Protein AF-A0A2W4KCZ9-F1 (afdb_monomer)

Mean predicted aligned error: 3.63 Å

pLDDT: mean 93.66, std 4.85, range [69.5, 98.25]

Solvent-accessible surface area (backbone atoms only — not comparable to full-atom values): 5440 Å² total; per-residue (Å²): 131,86,88,77,53,75,66,57,52,53,49,54,54,51,53,52,42,45,76,68,72,26,44,80,48,78,69,64,65,50,62,38,57,90,90,46,93,49,77,41,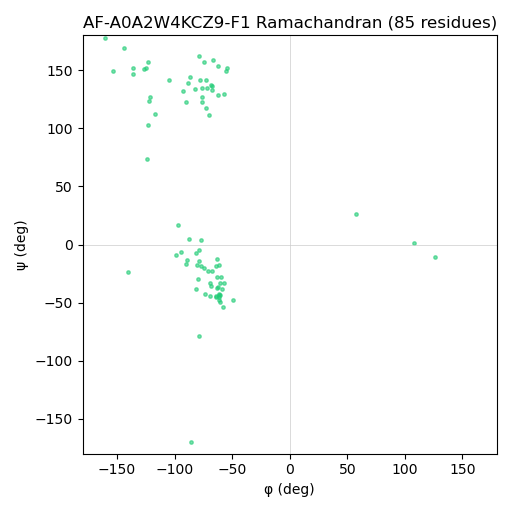23,63,49,72,57,62,91,41,47,66,38,78,74,69,44,87,58,91,86,58,97,44,68,44,70,80,44,59,26,41,36,76,87,39,52,88,55,45,83,58,98,81,48,56,42,65,86

Secondary structure (DSSP, 8-state):
-----HHHHHHHHHHHHHHTTPEEPPPPPSBPPTT-SSSB--STTGGGHHHHTTPPPSS-SSEE-----B-GGGGGGTTSSS--SB-

Radius of gyration: 15.19 Å; Cα contacts (8 Å, |Δi|>4): 93; chains: 1; bounding box: 40×16×43 Å

Foldseek 3Di:
DDDDDPVRVVVVVVVVLVVVVAAEDDADDQQADPPDPDRGAADPCRVVVVVVVPDPDPPDPGHDYDYWYADPVQVVVPPDPDDDRID

Nearest PDB structures (foldseek):
  3hxx-assembly1_A  TM=9.443E-01  e=8.635E-04  Escherichia coli K-12
  3hy1-assembly2_B  TM=9.435E-01  e=9.870E-04  Escherichia coli K-12
  1riq-assembly1_A  TM=9.181E-01  e=7.554E-04  Aquifex aeolicus
  3hy0-assembly1_A  TM=9.431E-01  e=3.516E-03  Escherichia coli K-12
  3htz-assembly1_A  TM=8.723E-01  e=1.802E-03  Aquifex aeolicus

Sequence (87 aa):
MQSLTSQEIRQRRSDFWTSKAHAHLPEASLIADKESTALFNVAGMQPLIPYLAGKPHPLENQLFNIQKCVRTVDIDEVGDSSHLTFF

Structure (mmCIF, N/CA/C/O backbone):
data_AF-A0A2W4KCZ9-F1
#
_entry.id   AF-A0A2W4KCZ9-F1
#
loop_
_atom_site.group_PDB
_atom_site.id
_atom_site.type_symbol
_atom_site.label_atom_id
_atom_site.label_alt_id
_atom_site.label_comp_id
_atom_site.label_asym_id
_atom_site.label_entity_id
_atom_site.label_seq_id
_atom_site.pdbx_PDB_ins_code
_atom_site.Cartn_x
_atom_site.Cartn_y
_atom_site.Cartn_z
_atom_site.occupancy
_atom_site.B_iso_or_equiv
_atom_site.auth_seq_id
_atom_site.auth_comp_id
_atom_site.auth_asym_id
_atom_site.auth_atom_id
_atom_site.pdbx_PDB_model_num
ATOM 1 N N . MET A 1 1 ? -9.424 -6.177 24.660 1.00 69.50 1 MET A N 1
ATOM 2 C CA . MET A 1 1 ? -8.325 -5.638 23.825 1.00 69.50 1 MET A CA 1
ATOM 3 C C . MET A 1 1 ? -8.509 -4.135 23.722 1.00 69.50 1 MET A C 1
ATOM 5 O O . MET A 1 1 ? -9.652 -3.705 23.647 1.00 69.50 1 MET A O 1
ATOM 9 N N . GLN A 1 2 ? -7.435 -3.345 23.770 1.00 83.06 2 GLN A N 1
ATOM 10 C CA . GLN A 1 2 ? -7.530 -1.913 23.464 1.00 83.06 2 GLN A CA 1
ATOM 11 C C . GLN A 1 2 ? -7.852 -1.731 21.978 1.00 83.06 2 GLN A C 1
ATOM 13 O O . GLN A 1 2 ? -7.268 -2.416 21.138 1.00 83.06 2 GLN A O 1
ATOM 18 N N . SER A 1 3 ? -8.780 -0.826 21.672 1.00 91.62 3 SER A N 1
ATOM 19 C CA . SER A 1 3 ? -9.037 -0.395 20.299 1.00 91.62 3 SER A CA 1
ATOM 20 C C . SER A 1 3 ? -7.875 0.472 19.825 1.00 91.62 3 SER A C 1
ATOM 22 O O . SER A 1 3 ? -7.446 1.356 20.562 1.00 91.62 3 SER A O 1
ATOM 24 N N . LEU A 1 4 ? -7.384 0.225 18.612 1.00 95.75 4 LEU A N 1
ATOM 25 C CA . LEU A 1 4 ? -6.364 1.048 17.964 1.00 95.75 4 LEU A CA 1
ATO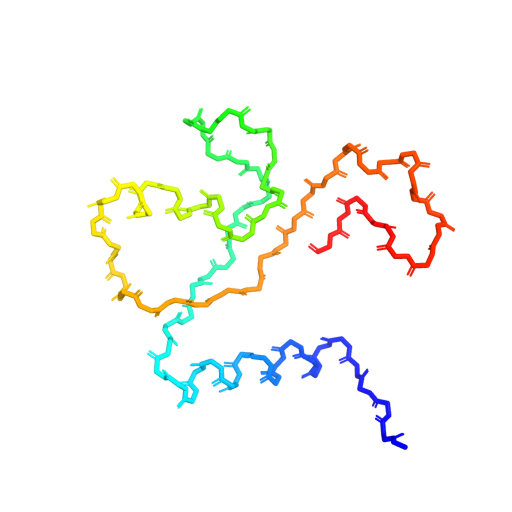M 26 C C . LEU A 1 4 ? -7.010 1.901 16.880 1.00 95.75 4 LEU A C 1
ATOM 28 O O . LEU A 1 4 ? -7.884 1.438 16.148 1.00 95.75 4 LEU A O 1
ATOM 32 N N . THR A 1 5 ? -6.550 3.134 16.753 1.00 97.44 5 THR A N 1
ATOM 33 C CA . THR A 1 5 ? -6.883 4.013 15.636 1.00 97.44 5 THR A CA 1
ATOM 34 C C . THR A 1 5 ? -6.132 3.594 14.371 1.00 97.44 5 THR A C 1
ATOM 36 O O . THR A 1 5 ? -5.051 2.999 14.414 1.00 97.44 5 THR A O 1
ATOM 39 N N . SER A 1 6 ? -6.664 3.967 13.206 1.00 95.19 6 SER A N 1
ATOM 40 C CA . SER A 1 6 ? -6.016 3.725 11.910 1.00 95.19 6 SER A CA 1
ATOM 41 C C . SER A 1 6 ? -4.608 4.331 11.825 1.00 95.19 6 SER A C 1
ATOM 43 O O . SER A 1 6 ? -3.729 3.759 11.184 1.00 95.19 6 SER A O 1
ATOM 45 N N . GLN A 1 7 ? -4.375 5.471 12.485 1.00 96.75 7 GLN A N 1
ATOM 46 C CA . GLN A 1 7 ? -3.060 6.114 12.543 1.00 96.75 7 GLN A CA 1
ATOM 47 C C . GLN A 1 7 ? -2.072 5.294 13.380 1.00 96.75 7 GLN A C 1
ATOM 49 O O . GLN A 1 7 ? -0.954 5.051 12.931 1.00 96.75 7 GLN A O 1
ATOM 54 N N . GLU A 1 8 ? -2.494 4.784 14.540 1.00 97.62 8 GLU A N 1
ATOM 55 C CA . GLU A 1 8 ? -1.653 3.920 15.378 1.00 97.62 8 GLU A CA 1
ATOM 56 C C . GLU A 1 8 ? -1.296 2.609 14.673 1.00 97.62 8 GLU A C 1
ATOM 58 O O . GLU A 1 8 ? -0.165 2.140 14.785 1.00 97.62 8 GLU A O 1
ATOM 63 N N . ILE A 1 9 ? -2.223 2.022 13.909 1.00 96.81 9 ILE A N 1
ATOM 64 C CA . ILE A 1 9 ? -1.950 0.807 13.127 1.00 96.81 9 ILE A CA 1
ATOM 65 C C . ILE A 1 9 ? -0.888 1.082 12.053 1.00 96.81 9 ILE A C 1
ATOM 67 O O . ILE A 1 9 ? 0.055 0.300 11.909 1.00 96.81 9 ILE A O 1
ATOM 71 N N . ARG A 1 10 ? -1.001 2.203 11.324 1.00 96.38 10 ARG A N 1
ATOM 72 C CA . ARG A 1 10 ? 0.003 2.614 10.326 1.00 96.38 10 ARG A CA 1
ATOM 73 C C . ARG A 1 10 ? 1.367 2.844 10.968 1.00 96.38 10 ARG A C 1
ATOM 75 O O . ARG A 1 10 ? 2.358 2.330 10.454 1.00 96.38 10 ARG A O 1
ATOM 82 N N . GLN A 1 11 ? 1.405 3.538 12.105 1.00 97.00 11 GLN A N 1
ATOM 83 C CA . GLN A 1 11 ? 2.646 3.789 12.832 1.00 97.00 11 GLN A CA 1
ATOM 84 C C . GLN A 1 11 ? 3.301 2.477 13.274 1.00 97.00 11 GLN A C 1
ATOM 86 O O . GLN A 1 11 ? 4.451 2.229 12.934 1.00 97.00 11 GLN A O 1
ATOM 91 N N . ARG A 1 12 ? 2.548 1.569 13.906 1.00 97.31 12 ARG A N 1
ATOM 92 C CA . ARG A 1 12 ? 3.068 0.258 14.334 1.00 97.31 12 ARG A CA 1
ATOM 93 C C . ARG A 1 12 ? 3.602 -0.577 13.172 1.00 97.31 12 ARG A C 1
ATOM 95 O O . ARG A 1 12 ? 4.616 -1.253 13.325 1.00 97.31 12 ARG A O 1
ATOM 102 N N . ARG A 1 13 ? 2.941 -0.539 12.009 1.00 96.56 13 ARG A N 1
ATOM 103 C CA . ARG A 1 13 ? 3.432 -1.202 10.790 1.00 96.56 13 ARG A CA 1
ATOM 104 C C . ARG A 1 13 ? 4.754 -0.589 10.324 1.00 96.56 13 ARG A C 1
ATOM 106 O O . ARG A 1 13 ? 5.666 -1.337 9.983 1.00 96.56 13 ARG A O 1
ATOM 113 N N . SER A 1 14 ? 4.850 0.739 10.317 1.00 97.12 14 SER A N 1
ATOM 114 C CA . SER A 1 14 ? 6.075 1.459 9.955 1.00 97.12 14 SER A CA 1
ATOM 115 C C . SER A 1 14 ? 7.227 1.125 10.902 1.00 97.12 14 SER A C 1
ATOM 117 O O . SER A 1 14 ? 8.313 0.757 10.452 1.00 97.12 14 SER A O 1
ATOM 119 N N . ASP A 1 15 ? 6.974 1.166 12.210 1.00 98.06 15 ASP A N 1
ATOM 120 C CA . ASP A 1 15 ? 7.958 0.853 13.248 1.00 98.06 15 ASP A CA 1
ATOM 121 C C . ASP A 1 15 ? 8.453 -0.591 13.121 1.00 98.06 15 ASP A C 1
ATOM 123 O O . ASP A 1 15 ? 9.654 -0.851 13.194 1.00 98.06 15 ASP A O 1
ATOM 127 N N . PHE A 1 16 ? 7.540 -1.535 12.866 1.00 98.25 16 PHE A N 1
ATOM 128 C CA . PHE A 1 16 ? 7.884 -2.940 12.669 1.00 98.25 16 PHE A CA 1
ATOM 129 C C . PHE A 1 16 ? 8.866 -3.124 11.508 1.00 98.25 16 PHE A C 1
ATOM 131 O O . PHE A 1 16 ? 9.931 -3.707 11.709 1.00 98.25 16 PHE A O 1
ATOM 138 N N . TRP A 1 17 ? 8.558 -2.610 10.316 1.00 97.75 17 TRP A N 1
ATOM 139 C CA . TRP A 1 17 ? 9.433 -2.780 9.149 1.00 97.75 17 TRP A CA 1
ATOM 140 C C . TRP A 1 17 ? 10.751 -2.020 9.285 1.00 97.75 17 TRP A C 1
ATOM 142 O O . TRP A 1 17 ? 11.805 -2.553 8.932 1.00 97.75 17 TRP A O 1
ATOM 152 N N . THR A 1 18 ? 10.719 -0.843 9.908 1.00 96.62 18 THR A N 1
ATOM 153 C CA . THR A 1 18 ? 11.931 -0.089 10.250 1.00 96.62 18 THR A CA 1
ATOM 154 C C . THR A 1 18 ? 12.829 -0.893 11.198 1.00 96.62 18 THR A C 1
ATOM 156 O O . THR A 1 18 ? 14.029 -1.012 10.960 1.00 96.62 18 THR A O 1
ATOM 159 N N . SER A 1 19 ? 12.261 -1.553 12.218 1.00 98.00 19 SER A N 1
ATOM 160 C CA . SER A 1 19 ? 13.014 -2.432 13.134 1.00 98.00 19 SER A CA 1
ATOM 161 C C . SER A 1 19 ? 13.627 -3.664 12.452 1.00 98.00 19 SER A C 1
ATOM 163 O O . SER A 1 19 ? 14.546 -4.282 12.986 1.00 98.00 19 SER A O 1
ATOM 165 N N . LYS A 1 20 ? 13.126 -4.026 11.264 1.00 97.44 20 LYS A N 1
ATOM 166 C CA . LYS A 1 20 ? 13.644 -5.099 10.405 1.00 97.44 20 LYS A CA 1
ATOM 167 C C . LYS A 1 20 ? 14.575 -4.574 9.310 1.00 97.44 20 LYS A C 1
ATOM 169 O O . LYS A 1 20 ? 14.808 -5.288 8.340 1.00 97.44 20 LYS A O 1
ATOM 174 N N . ALA A 1 21 ? 15.082 -3.349 9.451 1.00 96.00 21 ALA A N 1
ATOM 175 C CA . ALA A 1 21 ? 15.989 -2.697 8.508 1.00 96.00 21 ALA A CA 1
ATOM 176 C C . ALA A 1 21 ? 15.434 -2.563 7.074 1.00 96.00 21 ALA A C 1
ATOM 178 O O . ALA A 1 21 ? 16.200 -2.491 6.118 1.00 96.00 21 ALA A O 1
ATOM 179 N N . HIS A 1 22 ? 14.107 -2.512 6.910 1.00 97.12 22 HIS A N 1
ATOM 180 C CA . HIS A 1 22 ? 13.505 -2.156 5.626 1.00 97.12 22 HIS A CA 1
ATOM 181 C C . HIS A 1 22 ? 13.483 -0.633 5.487 1.00 97.12 22 HIS A C 1
ATOM 183 O O . HIS A 1 22 ? 13.069 0.070 6.412 1.00 97.12 22 HIS A O 1
ATOM 189 N N . ALA A 1 23 ? 13.882 -0.116 4.328 1.00 95.06 23 ALA A N 1
ATOM 190 C CA . ALA A 1 23 ? 13.824 1.314 4.064 1.00 95.06 23 ALA A CA 1
ATOM 191 C C . ALA A 1 23 ? 12.380 1.750 3.770 1.00 95.06 23 ALA A C 1
ATOM 193 O O . ALA A 1 23 ? 11.654 1.106 3.005 1.00 95.06 23 ALA A O 1
ATOM 194 N N . HIS A 1 24 ? 11.964 2.860 4.377 1.00 94.19 24 HIS A N 1
ATOM 195 C CA . HIS A 1 24 ? 10.662 3.455 4.102 1.00 94.19 24 HIS A CA 1
ATOM 196 C C . HIS A 1 24 ? 10.672 4.107 2.716 1.00 94.19 24 HIS A C 1
ATOM 198 O O . HIS A 1 24 ? 11.426 5.049 2.468 1.00 94.19 24 HIS A O 1
ATOM 204 N N . LEU A 1 25 ? 9.825 3.611 1.819 1.00 93.81 25 LE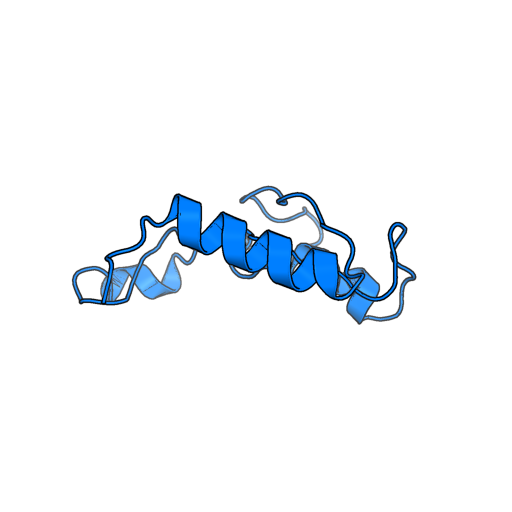U A N 1
ATOM 205 C CA . LEU A 1 25 ? 9.584 4.201 0.513 1.00 93.81 25 LEU A CA 1
ATOM 206 C C . LEU A 1 25 ? 8.424 5.206 0.627 1.00 93.81 25 LEU A C 1
ATOM 208 O O . LEU A 1 25 ? 7.325 4.800 1.021 1.00 93.81 25 LEU A O 1
ATOM 212 N N . PRO A 1 26 ? 8.635 6.488 0.270 1.00 89.56 26 PRO A N 1
ATOM 213 C CA . PRO A 1 26 ? 7.576 7.490 0.274 1.00 89.56 26 PRO A CA 1
ATOM 214 C C . PRO A 1 26 ? 6.372 7.079 -0.577 1.00 89.56 26 PRO A C 1
ATOM 216 O O . PRO A 1 26 ? 6.517 6.393 -1.590 1.00 89.56 26 PRO A O 1
ATOM 219 N N . GLU A 1 27 ? 5.184 7.536 -0.177 1.00 88.12 27 GLU A N 1
ATOM 220 C CA . GLU A 1 27 ? 3.961 7.326 -0.951 1.00 88.12 27 GLU A CA 1
ATOM 221 C C . GLU A 1 27 ? 4.115 7.900 -2.368 1.00 88.12 27 GLU A C 1
ATOM 223 O O . GLU A 1 27 ? 4.487 9.061 -2.553 1.00 88.12 27 GLU A O 1
ATOM 228 N N . ALA A 1 28 ? 3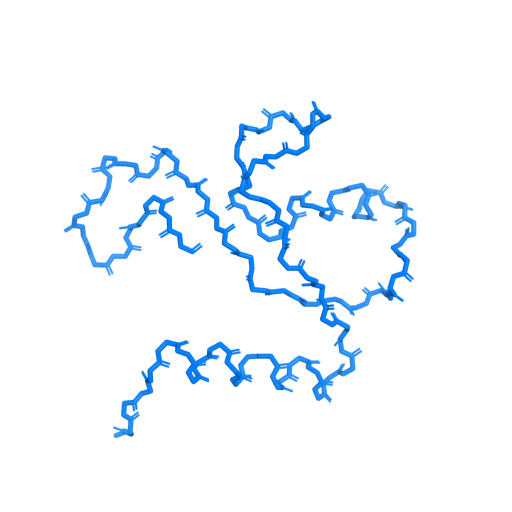.796 7.091 -3.373 1.00 92.62 28 ALA A N 1
ATOM 229 C CA . ALA A 1 28 ? 3.686 7.532 -4.752 1.00 92.62 28 ALA A CA 1
ATOM 230 C C . ALA A 1 28 ? 2.343 8.241 -4.998 1.00 92.62 28 ALA A C 1
ATOM 232 O O . ALA A 1 28 ? 1.375 8.077 -4.250 1.00 92.62 28 ALA A O 1
ATOM 233 N N . SER A 1 29 ? 2.274 9.004 -6.090 1.00 94.50 29 SER A N 1
ATOM 234 C CA . SER A 1 29 ? 1.036 9.629 -6.575 1.00 94.50 29 SER A CA 1
ATOM 235 C C . SER A 1 29 ? -0.087 8.601 -6.766 1.00 94.50 29 SER A C 1
ATOM 237 O O . SER A 1 29 ? 0.176 7.446 -7.082 1.00 94.50 29 SER A O 1
ATOM 239 N N . LEU A 1 30 ? -1.350 9.014 -6.635 1.00 95.38 30 LEU A N 1
ATOM 240 C CA . LEU A 1 30 ? -2.487 8.178 -7.048 1.00 95.38 30 LEU A CA 1
ATOM 241 C C . LEU A 1 30 ? -2.560 8.019 -8.563 1.00 95.38 30 LEU A C 1
ATOM 243 O O . LEU A 1 30 ? -2.997 6.982 -9.050 1.00 95.38 30 LEU A O 1
ATOM 247 N N . ILE A 1 31 ? -2.148 9.047 -9.300 1.00 94.75 31 ILE A N 1
ATOM 248 C CA . ILE A 1 31 ? -2.064 9.008 -10.757 1.00 94.75 31 ILE A CA 1
ATOM 249 C C . ILE A 1 31 ? -0.825 8.192 -11.102 1.00 94.75 31 ILE A C 1
ATOM 251 O O . ILE A 1 31 ? 0.273 8.517 -10.638 1.00 94.75 31 ILE A O 1
ATOM 255 N N . ALA A 1 32 ? -1.016 7.126 -11.875 1.00 91.00 32 ALA A N 1
ATOM 256 C CA . ALA A 1 32 ? 0.087 6.278 -12.292 1.00 91.00 32 ALA A CA 1
ATOM 257 C C . ALA A 1 32 ? 1.041 7.033 -13.233 1.00 91.00 32 ALA A C 1
ATOM 259 O O . ALA A 1 32 ? 0.673 8.034 -13.853 1.00 91.00 32 ALA A O 1
ATOM 260 N N . ASP A 1 33 ? 2.279 6.550 -13.330 1.00 87.31 33 ASP A N 1
ATOM 261 C CA . ASP A 1 33 ? 3.257 7.106 -14.266 1.00 87.31 33 ASP A CA 1
ATOM 262 C C . ASP A 1 33 ? 2.775 6.939 -15.718 1.00 87.31 33 ASP A C 1
ATOM 264 O O . ASP A 1 33 ? 2.027 6.014 -16.026 1.00 87.31 33 ASP A O 1
ATOM 268 N N . LYS A 1 34 ? 3.220 7.806 -16.627 1.00 82.81 34 LYS A N 1
ATOM 269 C CA . LYS A 1 34 ? 2.805 7.804 -18.041 1.00 82.81 34 LYS A CA 1
ATOM 270 C C . LYS A 1 34 ? 3.135 6.500 -18.764 1.00 82.81 34 LYS A C 1
ATOM 272 O O . LYS A 1 34 ? 2.436 6.133 -19.699 1.00 82.81 34 LYS A O 1
ATOM 277 N N . GLU A 1 35 ? 4.182 5.814 -18.317 1.00 83.94 35 GLU A N 1
ATOM 278 C CA . GLU A 1 35 ? 4.613 4.520 -18.856 1.00 83.94 35 GLU A CA 1
ATOM 279 C C . GLU A 1 35 ? 3.807 3.336 -18.282 1.00 83.94 35 GLU A C 1
ATOM 281 O O . GLU A 1 35 ? 3.972 2.193 -18.711 1.00 83.94 35 GLU A O 1
ATOM 286 N N . SER A 1 36 ? 2.944 3.582 -17.290 1.00 86.06 36 SER A N 1
ATOM 287 C CA . SER A 1 36 ? 2.038 2.582 -16.728 1.00 86.06 36 SER A CA 1
ATOM 288 C C . SER A 1 36 ? 0.838 2.367 -17.644 1.00 86.06 36 SER A C 1
ATOM 290 O O . SER A 1 36 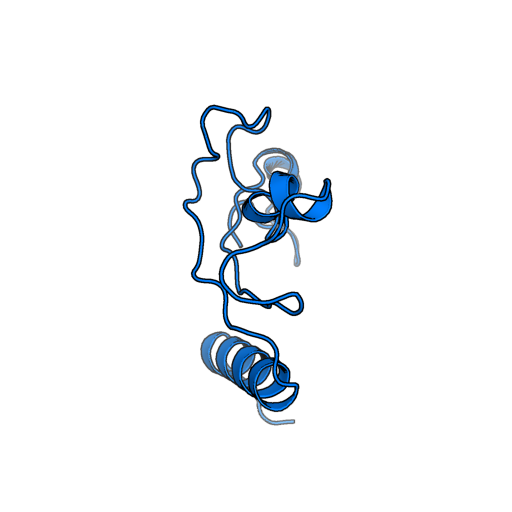? 0.247 3.308 -18.166 1.00 86.06 36 SER A O 1
ATOM 292 N N . THR A 1 37 ? 0.401 1.117 -17.770 1.00 89.25 37 THR A N 1
ATOM 293 C CA . THR A 1 37 ? -0.872 0.780 -18.425 1.00 89.25 37 THR A CA 1
ATOM 294 C C . THR A 1 37 ? -2.085 1.013 -17.520 1.00 89.25 37 THR A C 1
ATOM 296 O O . THR A 1 37 ? -3.218 1.014 -17.998 1.00 89.25 37 THR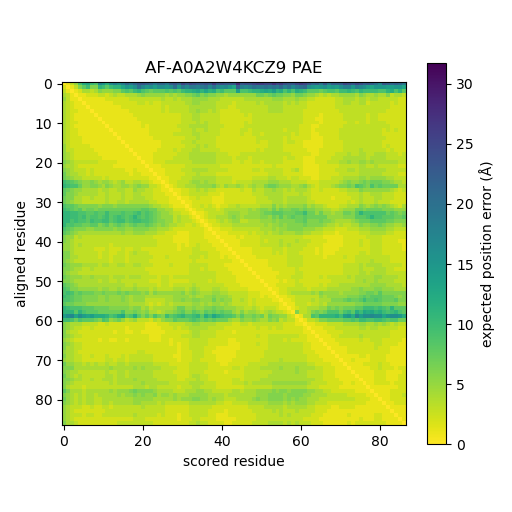 A O 1
ATOM 299 N N . ALA A 1 38 ? -1.873 1.201 -16.214 1.00 90.88 38 ALA A N 1
ATOM 300 C CA . ALA A 1 38 ? -2.933 1.510 -15.261 1.00 90.88 38 ALA A CA 1
ATOM 301 C C . ALA A 1 38 ? -3.198 3.018 -15.196 1.00 90.88 38 ALA A C 1
ATOM 303 O O . ALA A 1 38 ? -2.261 3.806 -15.239 1.00 90.88 38 ALA A O 1
ATOM 304 N N . LEU A 1 39 ? -4.463 3.411 -15.011 1.00 93.62 39 LEU A N 1
ATOM 305 C CA . LEU A 1 39 ? -4.854 4.817 -14.843 1.00 93.62 39 LEU A CA 1
ATOM 306 C C . LEU A 1 39 ? -4.468 5.370 -13.460 1.00 93.62 39 LEU A C 1
ATOM 308 O O . LEU A 1 39 ? -3.962 6.486 -13.337 1.00 93.62 39 LEU A O 1
ATOM 312 N N . PHE A 1 40 ? -4.685 4.566 -12.418 1.00 95.88 40 PHE A N 1
ATOM 313 C CA . PHE A 1 40 ? -4.338 4.886 -11.037 1.00 95.88 40 PHE A CA 1
ATOM 314 C C . PHE A 1 40 ? -3.417 3.820 -10.447 1.00 95.88 40 PHE A C 1
ATOM 316 O O . PHE A 1 40 ? -3.412 2.665 -10.884 1.00 95.88 40 PHE A O 1
ATOM 323 N N . ASN A 1 41 ? -2.671 4.198 -9.414 1.00 95.38 41 ASN A N 1
ATOM 324 C CA . ASN A 1 41 ? -2.009 3.234 -8.553 1.00 95.38 41 ASN A CA 1
ATOM 325 C C . ASN A 1 41 ? -3.072 2.505 -7.712 1.00 95.38 41 ASN A C 1
ATOM 327 O O . ASN A 1 41 ? -3.729 3.084 -6.852 1.00 95.38 41 ASN A O 1
ATOM 331 N N . VAL A 1 42 ? -3.247 1.220 -8.002 1.00 95.75 42 VAL A N 1
ATOM 332 C CA . VAL A 1 42 ? -4.147 0.249 -7.371 1.00 95.75 42 VAL A CA 1
ATOM 333 C C . VAL A 1 42 ? -3.436 -0.642 -6.342 1.00 95.75 42 VAL A C 1
ATOM 335 O O . VAL A 1 42 ? -4.089 -1.439 -5.658 1.00 95.75 42 VAL A O 1
ATOM 338 N N . ALA A 1 43 ? -2.100 -0.576 -6.275 1.00 95.00 43 ALA A N 1
ATOM 339 C CA . ALA A 1 43 ? -1.273 -1.356 -5.360 1.00 95.00 43 ALA A CA 1
ATOM 340 C C . ALA A 1 43 ? 0.066 -0.670 -5.035 1.00 95.00 43 ALA A C 1
ATOM 342 O O . ALA A 1 43 ? 0.694 -0.051 -5.893 1.00 95.00 43 ALA A O 1
ATOM 343 N N . GLY A 1 44 ? 0.581 -0.910 -3.824 1.00 94.50 44 GLY A N 1
ATOM 344 C CA . GLY A 1 44 ? 1.888 -0.405 -3.374 1.00 94.50 44 GLY A CA 1
ATOM 345 C C . GLY A 1 44 ? 3.105 -0.921 -4.147 1.00 94.50 44 GLY A C 1
ATOM 346 O O . GLY A 1 44 ? 4.191 -0.369 -3.994 1.00 94.50 44 GLY A O 1
ATOM 347 N N . MET A 1 45 ? 2.943 -1.956 -4.978 1.00 94.00 45 MET A N 1
ATOM 348 C CA . MET A 1 45 ? 4.022 -2.507 -5.805 1.00 94.00 45 MET A CA 1
ATOM 349 C C . MET A 1 45 ? 4.136 -1.855 -7.185 1.00 94.00 45 MET A C 1
ATOM 351 O O . MET A 1 45 ? 5.173 -1.999 -7.823 1.00 94.00 45 MET A O 1
ATOM 355 N N . GLN A 1 46 ? 3.115 -1.136 -7.663 1.00 93.50 46 GLN A N 1
ATOM 356 C CA . GLN A 1 46 ? 3.136 -0.582 -9.022 1.00 93.50 46 GLN A CA 1
ATOM 357 C C . GLN A 1 46 ? 4.278 0.409 -9.267 1.00 93.50 46 GLN A C 1
ATOM 359 O O . GLN A 1 46 ? 4.970 0.251 -10.274 1.00 93.50 46 GLN A O 1
ATOM 364 N N . PRO A 1 47 ? 4.584 1.341 -8.342 1.00 90.31 47 PRO A N 1
ATOM 365 C CA . PRO A 1 47 ? 5.767 2.193 -8.468 1.00 90.31 47 PRO A CA 1
ATOM 366 C C . PRO A 1 47 ? 7.084 1.402 -8.477 1.00 90.31 47 PRO A C 1
ATOM 368 O O . PRO A 1 47 ? 8.122 1.917 -8.886 1.00 90.31 47 PRO A O 1
ATOM 371 N N . LEU A 1 48 ? 7.049 0.145 -8.022 1.00 91.88 48 LEU A N 1
ATOM 372 C CA . LEU A 1 48 ? 8.207 -0.728 -7.919 1.00 91.88 48 LEU A CA 1
ATOM 373 C C . LEU A 1 48 ? 8.406 -1.650 -9.129 1.00 91.88 48 LEU A C 1
ATOM 375 O O . LEU A 1 48 ? 9.444 -2.305 -9.205 1.00 91.88 48 LEU A O 1
ATOM 379 N N . ILE A 1 49 ? 7.471 -1.693 -10.089 1.00 91.50 49 ILE A N 1
ATOM 380 C CA . ILE A 1 49 ? 7.524 -2.606 -11.248 1.00 91.50 49 ILE A CA 1
ATOM 381 C C . ILE A 1 49 ? 8.879 -2.579 -11.975 1.00 91.50 49 ILE A C 1
ATOM 383 O O . ILE A 1 49 ? 9.432 -3.658 -12.191 1.00 91.50 49 ILE A O 1
ATOM 387 N N . PRO A 1 50 ? 9.475 -1.415 -12.317 1.00 89.88 50 PRO A N 1
ATOM 388 C CA . PRO A 1 50 ? 10.754 -1.396 -13.027 1.00 89.88 50 PRO A CA 1
ATOM 389 C C . PRO A 1 50 ? 11.886 -2.068 -12.242 1.00 89.88 50 PRO A C 1
ATOM 391 O O . PRO A 1 50 ? 12.771 -2.681 -12.837 1.00 89.88 50 PRO A O 1
ATOM 394 N N . TYR A 1 51 ? 11.849 -1.965 -10.913 1.00 91.38 51 TYR A N 1
ATOM 395 C CA . TYR A 1 51 ? 12.871 -2.518 -10.030 1.00 91.38 51 TYR A CA 1
ATOM 396 C C . TYR A 1 51 ? 12.657 -4.008 -9.775 1.00 91.38 51 TYR A C 1
ATOM 398 O O . TYR A 1 51 ? 13.598 -4.795 -9.813 1.00 91.38 51 TYR A O 1
ATOM 406 N N . LEU A 1 52 ? 11.397 -4.420 -9.627 1.00 90.19 52 LEU A N 1
ATOM 407 C CA . LEU A 1 52 ? 11.016 -5.832 -9.579 1.00 90.19 52 LEU A CA 1
ATOM 408 C C . LEU A 1 52 ? 11.342 -6.558 -10.894 1.00 90.19 52 LEU A C 1
ATOM 410 O O . LEU A 1 52 ? 11.641 -7.747 -10.874 1.00 90.19 52 LEU A O 1
ATOM 414 N N . ALA A 1 53 ? 11.350 -5.841 -12.021 1.00 91.19 53 ALA A N 1
ATOM 415 C CA . ALA A 1 53 ? 11.796 -6.341 -13.322 1.00 91.19 53 ALA A CA 1
ATOM 416 C C . ALA A 1 53 ? 13.333 -6.412 -13.476 1.00 91.19 53 ALA A C 1
ATOM 418 O O . ALA A 1 53 ? 13.822 -6.752 -14.552 1.00 91.19 53 ALA A O 1
ATOM 419 N N . GLY A 1 54 ? 14.100 -6.096 -12.425 1.00 89.94 54 GLY A N 1
ATOM 420 C CA . GLY A 1 54 ? 15.555 -6.267 -12.381 1.00 89.94 54 GLY A CA 1
ATOM 421 C C . GLY A 1 54 ? 16.372 -4.976 -12.440 1.00 89.94 54 GLY A C 1
ATOM 422 O O . GLY A 1 54 ? 17.601 -5.050 -12.408 1.00 89.94 54 GLY A O 1
ATOM 423 N N . LYS A 1 55 ? 15.747 -3.790 -12.503 1.00 90.81 55 LYS A N 1
ATOM 424 C CA . LYS A 1 55 ? 16.490 -2.532 -12.308 1.00 90.81 55 LYS A CA 1
ATOM 425 C C . LYS A 1 55 ? 16.863 -2.363 -10.825 1.00 90.81 55 LYS A C 1
ATOM 427 O O . LYS A 1 55 ? 16.043 -2.649 -9.957 1.00 90.81 55 LYS A O 1
ATOM 432 N N . PRO A 1 56 ? 18.058 -1.850 -10.498 1.00 88.38 56 PRO A N 1
ATOM 433 C CA . PRO A 1 56 ? 18.413 -1.563 -9.111 1.00 88.38 56 PRO A CA 1
ATOM 434 C C . PRO A 1 56 ? 17.583 -0.393 -8.568 1.00 88.38 56 PRO A C 1
ATOM 436 O O . PRO A 1 56 ? 17.387 0.608 -9.261 1.00 88.38 56 PRO A O 1
ATOM 439 N N . HIS A 1 57 ? 17.102 -0.512 -7.330 1.00 90.56 57 HIS A N 1
ATOM 440 C CA . HIS A 1 57 ? 16.391 0.564 -6.637 1.00 90.56 57 HIS A CA 1
ATOM 441 C C . HIS A 1 57 ? 17.387 1.468 -5.880 1.00 90.56 57 HIS A C 1
ATOM 443 O O . HIS A 1 57 ? 18.308 0.940 -5.261 1.0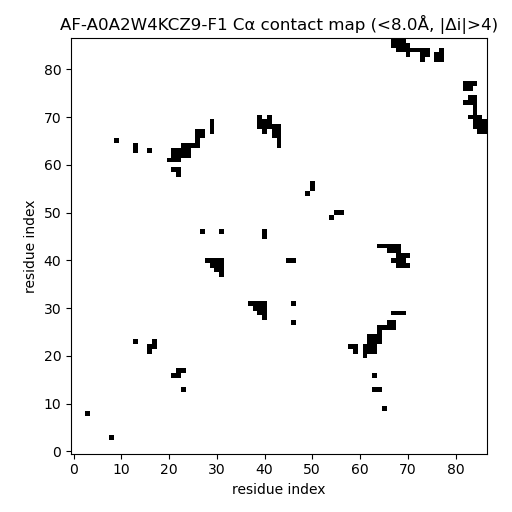0 90.56 57 HIS A O 1
ATOM 449 N N . PRO A 1 58 ? 17.226 2.809 -5.884 1.00 88.88 58 PRO A N 1
ATOM 450 C CA . PRO A 1 58 ? 18.211 3.735 -5.304 1.00 88.88 58 PRO A CA 1
ATOM 451 C C . PRO A 1 58 ? 18.291 3.731 -3.772 1.00 88.88 58 PRO A C 1
ATOM 453 O O . PRO A 1 58 ? 19.289 4.185 -3.227 1.00 88.88 58 PRO A O 1
ATOM 456 N N . LEU A 1 59 ? 17.232 3.291 -3.085 1.00 83.69 59 LEU A N 1
ATOM 457 C CA . LEU A 1 59 ? 17.226 3.180 -1.623 1.00 83.69 59 LEU A CA 1
ATOM 458 C C . LEU A 1 59 ? 17.971 1.920 -1.168 1.00 83.69 59 LEU A C 1
ATOM 460 O O . LEU A 1 59 ? 19.112 2.018 -0.756 1.00 83.69 59 LEU A O 1
ATOM 464 N N . GLU A 1 60 ? 17.328 0.753 -1.248 1.00 81.56 60 GLU A N 1
ATOM 465 C CA . GLU A 1 60 ? 17.853 -0.540 -0.798 1.00 81.56 60 GLU A CA 1
ATOM 466 C C . GLU A 1 60 ? 17.067 -1.683 -1.473 1.00 81.56 60 GLU A C 1
ATOM 468 O O . GLU A 1 60 ? 16.078 -1.444 -2.173 1.00 81.56 60 GLU A O 1
ATOM 473 N N . ASN A 1 61 ? 17.456 -2.936 -1.213 1.00 87.75 61 ASN A N 1
ATOM 474 C CA . ASN A 1 61 ? 16.744 -4.133 -1.691 1.00 87.75 61 ASN A CA 1
ATOM 475 C C . ASN A 1 61 ? 15.516 -4.519 -0.842 1.00 87.75 61 ASN A C 1
ATOM 477 O O . ASN A 1 61 ? 14.681 -5.301 -1.293 1.00 87.75 61 ASN A O 1
ATOM 481 N N . GLN A 1 62 ? 15.410 -4.013 0.391 1.00 93.88 62 GLN A N 1
ATOM 482 C CA . GLN A 1 62 ? 14.288 -4.280 1.297 1.00 93.88 62 GLN A CA 1
ATOM 483 C C . GLN A 1 62 ? 13.552 -2.980 1.592 1.00 93.88 62 GLN A C 1
ATOM 485 O O . GLN A 1 62 ? 14.086 -2.087 2.248 1.00 93.88 62 GLN A O 1
ATOM 490 N N . LEU A 1 63 ? 12.322 -2.875 1.097 1.00 95.06 63 LEU A N 1
ATOM 491 C CA . LEU A 1 63 ? 11.525 -1.653 1.135 1.00 95.06 63 LEU A CA 1
ATOM 492 C C . LEU A 1 63 ? 10.162 -1.929 1.766 1.00 95.06 63 LEU A C 1
ATOM 494 O O . LEU A 1 63 ? 9.616 -3.025 1.628 1.00 95.06 63 LEU A O 1
ATOM 498 N N . PHE A 1 64 ? 9.576 -0.919 2.402 1.00 95.81 64 PHE A N 1
ATOM 499 C CA . PHE A 1 64 ? 8.168 -0.937 2.796 1.00 95.81 64 PHE A CA 1
ATOM 500 C C . PHE A 1 64 ? 7.497 0.405 2.490 1.00 95.81 64 PHE A C 1
ATOM 502 O O . PHE A 1 64 ? 8.146 1.446 2.504 1.00 95.81 64 PHE A O 1
ATOM 509 N N . ASN A 1 65 ? 6.188 0.387 2.244 1.00 95.50 65 ASN A N 1
ATOM 510 C CA . ASN A 1 65 ? 5.373 1.591 2.088 1.00 95.50 65 ASN A CA 1
ATOM 511 C C . ASN A 1 65 ? 3.968 1.396 2.679 1.00 95.50 65 ASN A C 1
ATOM 513 O O . ASN A 1 65 ? 3.562 0.282 3.036 1.00 95.50 65 ASN A O 1
ATOM 517 N N . ILE A 1 66 ? 3.240 2.507 2.779 1.00 95.94 66 ILE A N 1
ATOM 518 C CA . ILE A 1 66 ? 1.806 2.563 3.076 1.00 95.94 66 ILE A CA 1
ATOM 519 C C . ILE A 1 66 ? 1.153 3.351 1.935 1.00 95.94 66 ILE A C 1
ATOM 521 O O . ILE A 1 66 ? 0.840 4.527 2.067 1.00 95.94 66 ILE A O 1
ATOM 525 N N . GLN A 1 67 ? 1.036 2.717 0.769 1.00 96.25 67 GLN A N 1
ATOM 526 C CA . GLN A 1 67 ? 0.554 3.368 -0.448 1.00 96.25 67 GLN A CA 1
ATOM 527 C C . GLN A 1 67 ? -0.966 3.556 -0.438 1.00 96.25 67 GLN A C 1
ATOM 529 O O . GLN A 1 67 ? -1.707 2.579 -0.347 1.00 96.25 67 GLN A O 1
ATOM 534 N N . LYS A 1 68 ? -1.413 4.795 -0.659 1.00 96.44 68 LYS A N 1
ATOM 535 C CA . LYS A 1 68 ? -2.807 5.094 -1.010 1.00 96.44 68 LYS A CA 1
ATOM 536 C C . LYS A 1 68 ? -3.126 4.547 -2.396 1.00 96.44 68 LYS A C 1
ATOM 538 O O . LYS A 1 68 ? -2.359 4.780 -3.332 1.00 96.44 68 LYS A O 1
ATOM 543 N N . CYS A 1 69 ? -4.249 3.868 -2.538 1.00 96.94 69 CYS A N 1
ATOM 544 C CA . CYS A 1 69 ? -4.650 3.219 -3.777 1.00 96.94 69 CYS A CA 1
ATOM 545 C C . CYS A 1 69 ? -6.032 3.694 -4.227 1.00 96.94 69 CYS A C 1
ATOM 547 O O . CYS A 1 69 ? -6.868 4.045 -3.398 1.00 96.94 69 CYS A O 1
ATOM 549 N N . VAL A 1 70 ? -6.280 3.673 -5.539 1.00 97.75 70 VAL A N 1
ATOM 550 C CA . VAL A 1 70 ? -7.627 3.831 -6.104 1.00 97.75 70 VAL A CA 1
ATOM 551 C C . VAL A 1 70 ? -7.976 2.627 -6.965 1.00 97.75 70 VAL A C 1
ATOM 553 O O . VAL A 1 70 ? -7.275 2.341 -7.929 1.00 97.75 70 VAL A O 1
ATOM 556 N N . ARG A 1 71 ? -9.082 1.947 -6.663 1.00 97.25 71 ARG A N 1
ATOM 557 C CA . ARG A 1 71 ? -9.652 0.859 -7.464 1.00 97.25 71 ARG A CA 1
ATOM 558 C C . ARG A 1 71 ? -11.081 1.191 -7.848 1.00 97.25 71 ARG A C 1
ATOM 560 O O . ARG A 1 71 ? -12.002 1.064 -7.055 1.00 97.25 71 ARG A O 1
ATOM 567 N N . THR A 1 72 ? -11.270 1.610 -9.094 1.00 96.06 72 THR A N 1
ATOM 568 C CA . THR A 1 72 ? -12.610 1.882 -9.635 1.00 96.06 72 THR A CA 1
ATOM 569 C C . THR A 1 72 ? -13.369 0.608 -9.989 1.00 96.06 72 THR A C 1
ATOM 571 O O . THR A 1 72 ? -14.584 0.651 -10.109 1.00 96.06 72 THR A O 1
ATOM 574 N N . VAL A 1 73 ? -12.667 -0.517 -10.151 1.00 96.06 73 VAL A N 1
ATOM 575 C CA . VAL A 1 73 ? -13.278 -1.825 -10.438 1.00 96.06 73 VAL A CA 1
ATOM 576 C C . VAL A 1 73 ? -14.092 -2.367 -9.265 1.00 96.06 73 VAL A C 1
ATOM 578 O O . VAL A 1 73 ? -15.004 -3.148 -9.486 1.00 96.06 73 VAL A O 1
ATOM 581 N N . ASP A 1 74 ? -13.797 -1.908 -8.046 1.00 96.88 74 ASP A N 1
ATOM 582 C CA . ASP A 1 74 ? -14.482 -2.340 -6.825 1.00 96.88 74 ASP A CA 1
ATOM 583 C C . ASP A 1 74 ? -15.749 -1.501 -6.546 1.00 96.88 74 ASP A C 1
ATOM 585 O O . ASP A 1 74 ? -16.363 -1.649 -5.495 1.00 9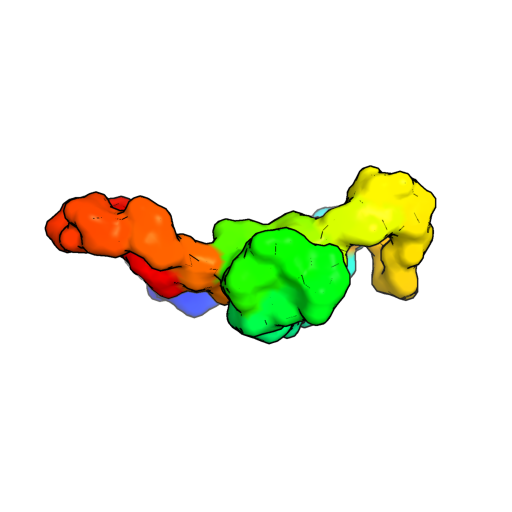6.88 74 ASP A O 1
ATOM 589 N N . ILE A 1 75 ? -16.142 -0.585 -7.448 1.00 97.81 75 ILE A N 1
ATOM 590 C CA . ILE A 1 75 ? -17.203 0.405 -7.185 1.00 97.81 75 ILE A CA 1
ATOM 591 C C . ILE A 1 75 ? -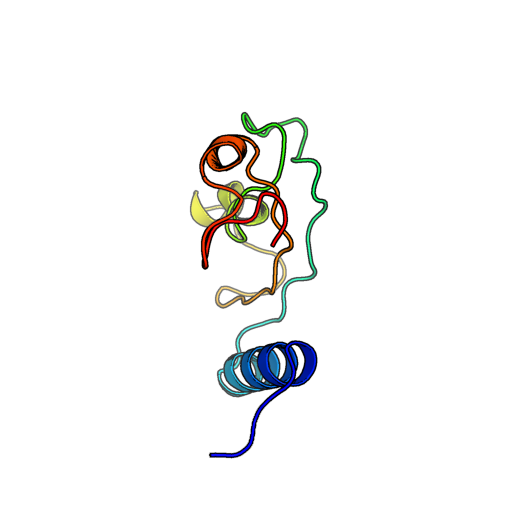18.571 -0.222 -6.907 1.00 97.81 75 ILE A C 1
ATOM 593 O O . ILE A 1 75 ? -19.290 0.281 -6.048 1.00 97.81 75 ILE A O 1
ATOM 597 N N . ASP A 1 76 ? -18.907 -1.314 -7.592 1.00 98.06 76 ASP A N 1
ATOM 598 C CA . ASP A 1 76 ? -20.198 -1.989 -7.433 1.00 98.06 76 ASP A CA 1
ATOM 599 C C . ASP A 1 76 ? -20.279 -2.787 -6.117 1.00 98.06 76 ASP A C 1
ATOM 601 O O . ASP A 1 76 ? -21.373 -3.047 -5.623 1.00 98.06 76 ASP A O 1
ATOM 605 N N . GLU A 1 77 ? -19.130 -3.119 -5.518 1.00 97.69 77 GLU A N 1
ATOM 606 C CA . GLU A 1 77 ? -19.031 -3.825 -4.231 1.00 97.69 77 GLU A CA 1
ATOM 607 C C . GLU A 1 77 ? -19.015 -2.858 -3.031 1.00 97.69 77 GLU A C 1
ATOM 609 O O . GLU A 1 77 ? -19.187 -3.265 -1.878 1.00 97.69 77 GLU A O 1
ATOM 614 N N . VAL A 1 78 ? -18.808 -1.555 -3.273 1.00 97.94 78 VAL A N 1
ATOM 615 C CA . VAL A 1 78 ? -18.805 -0.545 -2.206 1.00 97.94 78 VAL A CA 1
ATOM 616 C C . VAL A 1 78 ? -20.170 -0.479 -1.528 1.00 97.94 78 VAL A C 1
ATOM 618 O O . VAL A 1 78 ? -21.203 -0.268 -2.159 1.00 97.94 78 VAL A O 1
ATOM 621 N N . GLY A 1 79 ? -20.149 -0.563 -0.199 1.00 96.88 79 GLY A N 1
ATOM 622 C CA . GLY A 1 79 ? -21.345 -0.594 0.645 1.00 96.88 79 GLY A CA 1
ATOM 623 C C . GLY A 1 79 ? -21.369 -1.792 1.591 1.00 96.88 79 GLY A C 1
ATOM 624 O O . GLY A 1 79 ? -22.180 -1.815 2.518 1.00 96.88 79 GLY A O 1
ATOM 625 N N . ASP A 1 80 ? -20.464 -2.752 1.396 1.00 96.62 80 ASP A N 1
ATOM 626 C CA . ASP A 1 80 ? -20.227 -3.841 2.335 1.00 96.62 80 ASP A CA 1
ATOM 627 C C . ASP A 1 80 ? -19.219 -3.466 3.447 1.00 96.62 80 ASP A C 1
ATOM 629 O O . ASP A 1 80 ? -18.855 -2.305 3.650 1.00 96.62 80 ASP A O 1
ATOM 633 N N . SER A 1 81 ? -18.785 -4.461 4.224 1.00 97.25 81 SER A N 1
ATOM 634 C CA . SER A 1 81 ? -17.868 -4.266 5.352 1.00 97.25 81 SER A CA 1
ATOM 635 C C . SER A 1 81 ? -16.389 -4.093 4.979 1.00 97.25 81 SER A C 1
ATOM 637 O O . SER A 1 81 ? -15.573 -3.902 5.884 1.00 97.25 81 SER A O 1
ATOM 639 N N . SER A 1 82 ? -16.009 -4.225 3.705 1.00 96.81 82 SER A N 1
ATOM 640 C CA . SER A 1 82 ? -14.605 -4.395 3.297 1.00 96.81 82 SER A CA 1
ATOM 641 C C . SER A 1 82 ? -14.168 -3.652 2.035 1.00 96.81 82 SER A C 1
ATOM 643 O O . SER A 1 82 ? -12.972 -3.391 1.900 1.00 96.81 82 SER A O 1
ATOM 645 N N . HIS A 1 83 ? -15.073 -3.309 1.124 1.00 98.06 83 HIS A N 1
ATOM 646 C CA . HIS A 1 83 ? -14.733 -2.724 -0.168 1.00 98.06 83 HIS A CA 1
ATOM 647 C C . HIS A 1 83 ? -14.741 -1.197 -0.119 1.00 98.06 83 HIS A C 1
ATOM 649 O O . HIS A 1 83 ? -15.676 -0.551 0.357 1.00 98.06 83 HIS A O 1
ATOM 655 N N . LEU A 1 84 ? -13.670 -0.614 -0.653 1.00 98.12 84 LEU A N 1
ATOM 656 C CA . LEU A 1 84 ? -13.480 0.819 -0.827 1.00 98.12 84 LEU A CA 1
ATOM 657 C C . LEU A 1 84 ? -12.900 1.062 -2.217 1.00 98.12 84 LEU A C 1
ATOM 659 O O . LEU A 1 84 ? -12.060 0.293 -2.679 1.00 98.12 84 LEU A O 1
ATOM 663 N N . THR A 1 85 ? -13.253 2.185 -2.842 1.00 97.94 85 THR A N 1
ATOM 664 C CA . THR A 1 85 ? -12.548 2.632 -4.050 1.00 97.94 85 THR A CA 1
ATOM 665 C C . THR A 1 85 ? -11.233 3.326 -3.725 1.00 97.94 85 THR A C 1
ATOM 667 O O . THR A 1 85 ? -10.316 3.241 -4.528 1.00 97.94 85 THR A O 1
ATOM 670 N N . PHE A 1 86 ? -11.110 3.987 -2.571 1.00 97.69 86 PHE A N 1
ATOM 671 C CA . PHE A 1 86 ? -9.867 4.590 -2.083 1.00 97.69 86 PHE A CA 1
ATOM 672 C C . PHE A 1 86 ? -9.491 3.996 -0.727 1.00 97.69 86 PHE A C 1
ATOM 674 O O . PHE A 1 86 ? -10.305 4.027 0.199 1.00 97.69 86 PHE A O 1
ATOM 681 N N . PHE A 1 87 ? -8.264 3.494 -0.601 1.00 95.94 87 PHE A N 1
ATOM 682 C CA . PHE A 1 87 ? -7.764 2.867 0.625 1.00 95.94 87 PHE A CA 1
ATOM 683 C C . PHE A 1 87 ? -6.270 3.107 0.845 1.00 95.94 87 PHE A C 1
ATOM 685 O O . PHE A 1 87 ? -5.545 3.338 -0.150 1.00 95.94 87 PHE A O 1
#